Protein AF-A0A3D0Z607-F1 (afdb_monomer_lite)

Radius of gyration: 23.34 Å; chains: 1; bounding box: 55×34×65 Å

Sequence (151 aa):
MGYFAYDYAKYAEPALKLNAGDKEHFQDVDLMLFDKVIAFDHYKQKIVLIVNIRTENLEAEYMRGVKILNEMKALIKKRSEAAHVPSELKSDFKALFSKDEYREMVETAKKHIKEGDIFQVVLSNRFEADFEGSLFDSYRVLRTLNPSPYM

Secondary structure (DSSP, 8-state):
-EEE-GGGGGGT-TT----S--SS---SEEE---SEEEEEETTTTEEEEEE---SSSHHHHHHHHHHHHHHHHHHHHS--------EEE-S--EESS-HHHHHHHHHHHHHHHHHTS-S-------EE--EEE-HHHHHHHHHHHS--S--

pLDDT: mean 93.84, std 5.53, range [71.69, 98.56]

Structure (mmCIF, N/CA/C/O backbone):
data_AF-A0A3D0Z607-F1
#
_entry.id   AF-A0A3D0Z607-F1
#
loop_
_atom_site.group_PDB
_atom_site.id
_atom_site.type_symbol
_atom_site.label_atom_id
_atom_site.label_alt_id
_atom_site.label_comp_id
_atom_site.label_asym_id
_atom_site.label_entity_id
_atom_site.label_seq_id
_atom_site.pdbx_PDB_ins_code
_atom_site.Cartn_x
_atom_site.Cartn_y
_atom_site.Cartn_z
_atom_site.occupancy
_atom_site.B_iso_or_equiv
_atom_site.auth_seq_id
_atom_site.auth_comp_id
_atom_site.auth_asym_id
_atom_site.auth_atom_id
_atom_site.pdbx_PDB_model_num
ATOM 1 N N . MET A 1 1 ? -1.555 1.509 -10.466 1.00 91.69 1 MET A N 1
ATOM 2 C CA . MET A 1 1 ? -1.357 1.144 -9.038 1.00 91.69 1 MET A CA 1
ATOM 3 C C . MET A 1 1 ? -1.733 2.344 -8.203 1.00 91.69 1 MET A C 1
ATOM 5 O O . MET A 1 1 ? -1.661 3.441 -8.730 1.00 91.69 1 MET A O 1
ATOM 9 N N . GLY A 1 2 ? -2.108 2.168 -6.947 1.00 95.50 2 GLY A N 1
ATOM 10 C CA . GLY A 1 2 ? -2.521 3.278 -6.096 1.00 95.50 2 GLY A CA 1
ATOM 11 C C . GLY A 1 2 ? -3.441 2.793 -4.991 1.00 95.50 2 GLY A C 1
ATOM 12 O O . GLY A 1 2 ? -3.520 1.584 -4.759 1.00 95.50 2 GLY A O 1
ATOM 13 N N . TYR A 1 3 ? -4.143 3.717 -4.349 1.00 96.31 3 TYR A N 1
ATOM 14 C CA . TYR A 1 3 ? -5.084 3.405 -3.284 1.00 96.31 3 TYR A CA 1
ATOM 15 C C . TYR A 1 3 ? -6.310 4.324 -3.307 1.00 96.31 3 TYR A C 1
ATOM 17 O O . TYR A 1 3 ? -6.286 5.430 -3.846 1.00 96.31 3 TYR A O 1
ATOM 25 N N . PHE A 1 4 ? -7.375 3.825 -2.685 1.00 96.50 4 PHE A N 1
ATOM 26 C CA . PHE A 1 4 ? -8.514 4.605 -2.221 1.00 96.50 4 PHE A CA 1
ATOM 27 C C . PHE A 1 4 ? -8.478 4.542 -0.696 1.00 96.50 4 PHE A C 1
ATOM 29 O O . PHE A 1 4 ? -8.459 3.444 -0.133 1.00 96.50 4 PHE A O 1
ATOM 36 N N . ALA A 1 5 ? -8.400 5.691 -0.031 1.00 94.50 5 ALA A N 1
ATOM 37 C CA . ALA A 1 5 ? -8.452 5.745 1.422 1.00 94.50 5 ALA A CA 1
ATOM 38 C C . ALA A 1 5 ? -9.856 5.371 1.914 1.00 94.50 5 ALA A C 1
ATOM 40 O O . ALA A 1 5 ? -10.839 5.492 1.181 1.00 94.50 5 ALA A O 1
ATOM 41 N N . TYR A 1 6 ? -9.963 4.957 3.177 1.00 92.50 6 TYR A N 1
ATOM 42 C CA . TYR A 1 6 ? -11.262 4.675 3.794 1.00 92.50 6 TYR A CA 1
ATOM 43 C C . TYR A 1 6 ? -12.207 5.885 3.709 1.00 92.50 6 TYR A C 1
ATOM 45 O O . TYR A 1 6 ? -13.383 5.742 3.371 1.00 92.50 6 TYR A O 1
ATOM 53 N N . ASP A 1 7 ? -11.667 7.085 3.922 1.00 91.75 7 ASP A N 1
ATOM 54 C CA . ASP A 1 7 ? -12.425 8.334 3.940 1.00 91.75 7 ASP A CA 1
ATOM 55 C C . ASP A 1 7 ? -13.075 8.673 2.594 1.00 91.75 7 ASP A C 1
ATOM 57 O O . ASP A 1 7 ? -14.068 9.401 2.561 1.00 91.75 7 ASP A O 1
ATOM 61 N N . TYR A 1 8 ? -12.614 8.069 1.492 1.00 93.75 8 TYR A N 1
ATOM 62 C CA . TYR A 1 8 ? -13.264 8.185 0.188 1.00 93.75 8 TYR A CA 1
ATOM 63 C C . TYR A 1 8 ? -14.736 7.733 0.213 1.00 93.75 8 TYR A C 1
ATOM 65 O O . TYR A 1 8 ? -15.553 8.226 -0.567 1.00 93.75 8 TYR A O 1
ATOM 73 N N . ALA A 1 9 ? -15.124 6.855 1.145 1.00 93.31 9 ALA A N 1
ATOM 74 C CA . ALA A 1 9 ? -16.510 6.415 1.306 1.00 93.31 9 ALA A CA 1
ATOM 75 C C . ALA A 1 9 ? -17.503 7.576 1.534 1.00 93.31 9 ALA A C 1
ATOM 77 O O . ALA A 1 9 ? -18.660 7.475 1.124 1.00 93.31 9 ALA A O 1
ATOM 78 N N . LYS A 1 10 ? -17.060 8.707 2.110 1.00 92.31 10 LYS A N 1
ATOM 79 C CA . LYS A 1 10 ? -17.910 9.890 2.362 1.00 92.31 10 LYS A CA 1
ATOM 80 C C . LYS A 1 10 ? -18.530 10.484 1.092 1.00 92.31 10 LYS A C 1
ATOM 82 O O . LYS A 1 10 ? -19.580 11.113 1.160 1.00 92.31 10 LYS A O 1
ATOM 87 N N . TYR A 1 11 ? -17.891 10.290 -0.066 1.00 93.06 11 TYR A N 1
ATOM 88 C CA . TYR A 1 11 ? -18.405 10.774 -1.350 1.00 93.06 11 TYR A CA 1
ATOM 89 C C . TYR A 1 11 ? -19.576 9.934 -1.868 1.00 93.06 11 TYR A C 1
ATOM 91 O O . TYR A 1 11 ? -20.420 10.454 -2.595 1.00 93.06 11 TYR A O 1
ATOM 99 N N . ALA A 1 12 ? -19.625 8.651 -1.502 1.00 94.88 12 ALA A N 1
ATOM 100 C CA . ALA A 1 12 ? -20.719 7.754 -1.857 1.00 94.88 12 ALA A CA 1
ATOM 101 C C . ALA A 1 12 ? -21.864 7.810 -0.834 1.00 94.88 12 ALA A C 1
ATOM 103 O O . ALA A 1 12 ? -23.022 7.690 -1.219 1.00 94.88 12 ALA A O 1
ATOM 104 N N . GLU A 1 13 ? -21.547 8.038 0.444 1.00 94.69 13 GLU A N 1
ATOM 105 C CA . GLU A 1 13 ? -22.508 8.044 1.551 1.00 94.69 13 GLU A CA 1
ATOM 106 C C . GLU A 1 13 ? -22.489 9.390 2.303 1.00 94.69 13 GLU A C 1
ATOM 108 O O . GLU A 1 13 ? -21.812 9.526 3.327 1.00 94.69 13 GLU A O 1
ATOM 113 N N . PRO A 1 14 ? -23.257 10.403 1.849 1.00 88.94 14 PRO A N 1
ATOM 114 C CA . PRO A 1 14 ? -23.214 11.763 2.403 1.00 88.94 14 PRO A CA 1
ATOM 115 C C . PRO A 1 14 ? -23.663 11.879 3.867 1.00 88.94 14 PRO A C 1
ATOM 117 O O . PRO A 1 14 ? -23.415 12.894 4.516 1.00 88.94 14 PRO A O 1
ATOM 120 N N . ALA A 1 15 ? -24.360 10.865 4.389 1.00 92.62 15 ALA A N 1
ATOM 121 C CA . ALA A 1 15 ? -24.761 10.809 5.792 1.00 92.62 15 ALA A CA 1
ATOM 122 C C . ALA A 1 15 ? -23.582 10.497 6.735 1.00 92.62 15 ALA A C 1
ATOM 124 O O . ALA A 1 15 ? -23.684 10.750 7.939 1.00 92.62 15 ALA A O 1
ATOM 125 N N . LEU A 1 16 ? -22.469 9.966 6.210 1.00 90.06 16 LEU A N 1
ATOM 126 C CA . LEU A 1 16 ? -21.275 9.679 6.997 1.00 90.06 16 LEU A CA 1
ATOM 127 C C . LEU A 1 16 ? -20.606 10.977 7.451 1.00 90.06 16 LEU A C 1
ATOM 129 O O . LEU A 1 16 ? -20.232 11.834 6.653 1.00 90.06 16 LEU A O 1
ATOM 133 N N . LYS A 1 17 ? -20.403 11.090 8.763 1.00 86.19 17 LYS A N 1
ATOM 134 C CA . LYS A 1 17 ? -19.653 12.182 9.384 1.00 86.19 17 LYS A CA 1
ATOM 135 C C . LYS A 1 17 ? -18.323 11.640 9.886 1.00 86.19 17 LYS A C 1
ATOM 137 O O . LYS A 1 17 ? -18.266 11.005 10.938 1.00 86.19 17 LYS A O 1
ATOM 142 N N . LEU A 1 18 ? -17.267 11.869 9.116 1.00 85.56 18 LEU A N 1
ATOM 143 C CA . LEU A 1 18 ? -15.910 11.486 9.488 1.00 85.56 18 LEU A CA 1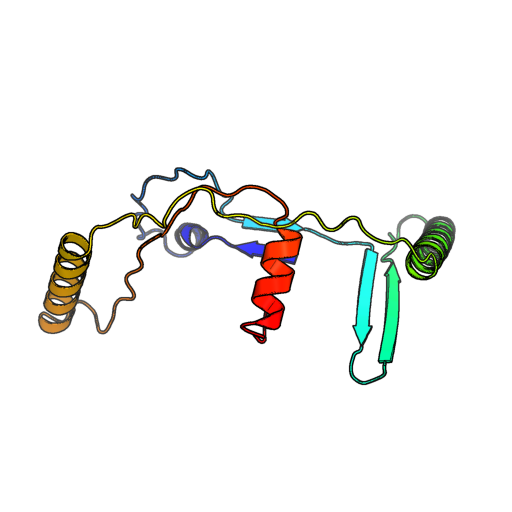
ATOM 144 C C . LEU A 1 18 ? -15.298 12.615 10.323 1.00 85.56 18 LEU A C 1
ATOM 146 O O . LEU A 1 18 ? -14.899 13.645 9.792 1.00 85.56 18 LEU A O 1
ATOM 150 N N . ASN A 1 19 ? -15.286 12.429 11.643 1.00 80.19 19 ASN A N 1
ATOM 151 C CA . ASN A 1 19 ? -14.817 13.435 12.607 1.00 80.19 19 ASN A CA 1
ATOM 152 C C . ASN A 1 19 ? -13.460 13.067 13.233 1.00 80.19 19 ASN A C 1
ATOM 154 O O . ASN A 1 19 ? -13.032 13.698 14.199 1.00 80.19 19 ASN A O 1
ATOM 158 N N . ALA A 1 20 ? -12.811 12.011 12.736 1.00 81.19 20 ALA A N 1
ATOM 159 C CA . ALA A 1 20 ? -11.471 11.647 13.168 1.00 81.19 20 ALA A CA 1
ATOM 160 C C . ALA A 1 20 ? -10.472 12.698 12.664 1.00 81.19 20 ALA A C 1
ATOM 162 O O . ALA A 1 20 ? -10.589 13.189 11.545 1.00 81.19 20 ALA A O 1
ATOM 163 N N . GLY A 1 21 ? -9.500 13.064 13.501 1.00 77.44 21 GLY A N 1
ATOM 164 C CA . GLY A 1 21 ? -8.460 14.005 13.097 1.00 77.44 21 GLY A CA 1
ATOM 165 C C . GLY A 1 21 ? -7.536 13.385 12.051 1.00 77.44 21 GLY A C 1
ATOM 166 O O . GLY A 1 21 ? -6.931 12.345 12.312 1.00 77.44 21 GLY A O 1
ATOM 167 N N . ASP A 1 22 ? -7.392 14.044 10.905 1.00 79.25 22 ASP A N 1
ATOM 168 C CA . ASP A 1 22 ? -6.436 13.659 9.869 1.00 79.25 22 ASP A CA 1
ATOM 169 C C . ASP A 1 22 ? -5.046 14.221 10.195 1.00 79.25 22 ASP A C 1
ATOM 171 O O . ASP A 1 22 ? -4.739 15.381 9.920 1.00 79.25 22 ASP A O 1
ATOM 175 N N . LYS A 1 23 ? -4.225 13.399 10.854 1.00 81.31 23 LYS A N 1
ATOM 176 C CA . LYS A 1 23 ? -2.845 13.759 11.214 1.00 81.31 23 LYS A CA 1
ATOM 177 C C . LYS A 1 23 ? -1.845 13.517 10.084 1.00 81.31 23 LYS A C 1
ATOM 179 O O . LYS A 1 23 ? -0.795 14.147 10.083 1.00 81.31 23 LYS A O 1
ATOM 184 N N . GLU A 1 24 ? -2.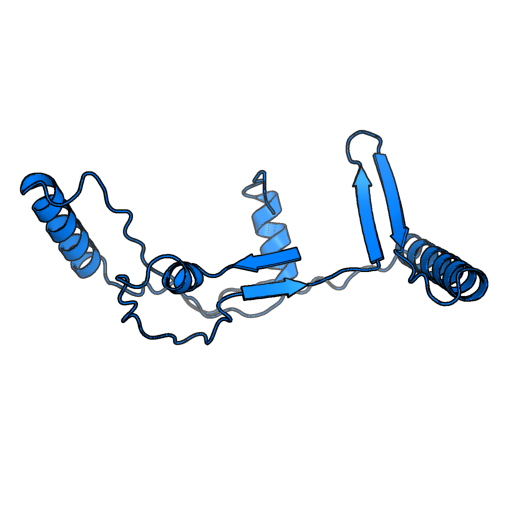150 12.588 9.180 1.00 83.12 24 GLU A N 1
ATOM 185 C CA . GLU A 1 24 ? -1.191 12.098 8.179 1.00 83.12 24 GLU A CA 1
ATOM 186 C C . GLU A 1 24 ? -1.390 12.739 6.802 1.00 83.12 24 GLU A C 1
ATOM 188 O O . GLU A 1 24 ? -0.524 12.612 5.938 1.00 83.12 24 GLU A O 1
ATOM 193 N N . HIS A 1 25 ? -2.506 13.445 6.597 1.00 87.44 25 HIS A N 1
ATOM 194 C CA . HIS A 1 25 ? -2.802 14.189 5.375 1.00 87.44 25 HIS A CA 1
ATOM 195 C C . HIS A 1 25 ? -2.792 13.309 4.122 1.00 87.44 25 HIS A C 1
ATOM 197 O O . HIS A 1 25 ? -2.322 13.714 3.053 1.00 87.44 25 HIS A O 1
ATOM 203 N N . PHE A 1 26 ? -3.312 12.083 4.255 1.00 89.62 26 PHE A N 1
ATOM 204 C CA . PHE A 1 26 ? -3.474 11.179 3.122 1.00 89.62 26 PHE A CA 1
ATOM 205 C C . PHE A 1 26 ? -4.475 11.750 2.119 1.00 89.62 26 PHE A C 1
ATOM 207 O O . PHE A 1 26 ? -5.485 12.353 2.479 1.00 89.62 26 PHE A O 1
ATOM 214 N N . GLN A 1 27 ? -4.208 11.524 0.834 1.00 93.06 27 GLN A N 1
ATOM 215 C CA . GLN A 1 27 ? -5.188 11.823 -0.202 1.00 93.06 27 GLN A CA 1
ATOM 216 C C . GLN A 1 27 ? -6.331 10.811 -0.108 1.00 93.06 27 GLN A C 1
ATOM 218 O O . GLN A 1 27 ? -6.092 9.626 0.114 1.00 93.06 27 GLN A O 1
ATOM 223 N N . ASP A 1 28 ? -7.572 11.246 -0.340 1.00 93.38 28 ASP A N 1
ATOM 224 C CA . ASP A 1 28 ? -8.706 10.313 -0.380 1.00 93.38 28 ASP A CA 1
ATOM 225 C C . ASP A 1 28 ? -8.531 9.274 -1.510 1.00 93.38 28 ASP A C 1
ATOM 227 O O . ASP A 1 28 ? -8.962 8.126 -1.387 1.00 93.38 28 ASP A O 1
ATOM 231 N N . VAL A 1 29 ? -7.866 9.663 -2.606 1.00 96.75 29 VAL A N 1
ATOM 232 C CA . VAL A 1 29 ? -7.500 8.798 -3.737 1.00 96.75 29 VAL A CA 1
ATOM 233 C C . VAL A 1 29 ? -6.142 9.212 -4.284 1.00 96.75 29 VAL A C 1
ATOM 235 O O . VAL A 1 29 ? -5.924 10.388 -4.571 1.00 96.75 29 VAL A O 1
ATOM 238 N N . ASP A 1 30 ? -5.267 8.238 -4.523 1.00 96.69 30 ASP A N 1
ATOM 239 C CA . ASP A 1 30 ? -4.014 8.443 -5.250 1.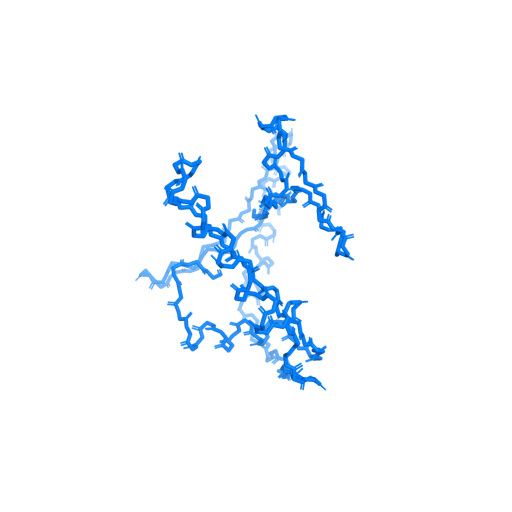00 96.69 30 ASP A CA 1
ATOM 240 C C . ASP A 1 30 ? -3.788 7.276 -6.214 1.00 96.69 30 ASP A C 1
ATOM 242 O O . ASP A 1 30 ? -3.590 6.129 -5.801 1.00 96.69 30 ASP A O 1
ATOM 246 N N . LEU A 1 31 ? -3.873 7.557 -7.517 1.00 97.50 31 LEU A N 1
ATOM 247 C CA . LEU A 1 31 ? -3.760 6.566 -8.582 1.00 97.50 31 LEU A CA 1
ATOM 248 C C . LEU A 1 31 ? -2.646 6.946 -9.550 1.00 97.50 31 LEU A C 1
ATOM 250 O O . LEU A 1 31 ? -2.644 8.004 -10.172 1.00 97.50 31 LEU A O 1
ATOM 254 N N . MET A 1 32 ? -1.741 6.000 -9.753 1.00 96.25 32 MET A N 1
ATOM 255 C CA . MET A 1 32 ? -0.625 6.102 -10.676 1.00 96.25 32 MET A CA 1
ATOM 256 C C . MET A 1 32 ? -0.914 5.333 -11.969 1.00 96.25 32 MET A C 1
ATOM 258 O O . MET A 1 32 ? -1.260 4.138 -11.952 1.00 96.25 32 MET A O 1
ATOM 262 N N . LEU A 1 33 ? -0.687 6.014 -13.093 1.00 95.31 33 LEU A N 1
ATOM 263 C CA . LEU A 1 33 ? -0.676 5.445 -14.436 1.00 95.31 33 LEU A CA 1
ATOM 264 C C . LEU A 1 33 ? 0.763 5.107 -14.839 1.00 95.31 33 LEU A C 1
ATOM 266 O O . LEU A 1 33 ? 1.615 5.989 -14.912 1.00 95.31 33 LEU A O 1
ATOM 270 N N . PHE A 1 34 ? 1.021 3.833 -15.135 1.00 95.06 34 PHE A N 1
ATOM 271 C CA . PHE A 1 34 ? 2.338 3.362 -15.560 1.00 95.06 34 PHE A CA 1
ATOM 272 C C . PHE A 1 34 ? 2.332 3.042 -17.047 1.00 95.06 34 PHE A C 1
ATOM 274 O O . PHE A 1 34 ? 1.539 2.230 -17.524 1.00 95.06 34 PHE A O 1
ATOM 281 N N . ASP A 1 35 ? 3.266 3.645 -17.770 1.00 95.56 35 ASP A N 1
ATOM 282 C CA . ASP A 1 35 ? 3.534 3.341 -19.172 1.00 95.56 35 ASP A CA 1
ATOM 283 C C . ASP A 1 35 ? 4.604 2.249 -19.338 1.00 95.56 35 ASP A C 1
ATOM 285 O O . ASP A 1 35 ? 4.730 1.687 -20.418 1.00 95.56 35 ASP A O 1
ATOM 289 N N . LYS A 1 36 ? 5.352 1.915 -18.279 1.00 97.19 36 LYS A N 1
ATOM 290 C CA . LYS A 1 36 ? 6.424 0.909 -18.268 1.00 97.19 36 LYS A CA 1
ATOM 291 C C . LYS A 1 36 ? 6.151 -0.128 -17.186 1.00 97.19 36 LYS A C 1
ATOM 293 O O . LYS A 1 36 ? 6.004 0.225 -16.018 1.00 97.19 36 LYS A O 1
ATOM 298 N N . VAL A 1 37 ? 6.112 -1.403 -17.564 1.00 97.38 37 VAL A N 1
ATOM 299 C CA . VAL A 1 37 ? 5.813 -2.516 -16.653 1.00 97.38 37 VAL A CA 1
ATOM 300 C C . VAL A 1 37 ? 6.810 -3.655 -16.860 1.00 97.38 37 VAL A C 1
ATOM 302 O O . VAL A 1 37 ? 7.141 -4.018 -17.990 1.00 97.38 37 VAL A O 1
ATOM 305 N N . ILE A 1 38 ? 7.273 -4.235 -15.752 1.00 97.19 38 ILE A N 1
ATOM 306 C CA . ILE A 1 38 ? 8.034 -5.486 -15.721 1.00 97.19 38 ILE A CA 1
ATOM 307 C C . ILE A 1 38 ? 7.135 -6.533 -15.067 1.00 97.19 38 ILE A C 1
ATOM 309 O O . ILE A 1 38 ? 6.856 -6.454 -13.873 1.00 97.19 38 ILE A O 1
ATOM 313 N N . ALA A 1 39 ? 6.668 -7.503 -15.847 1.00 97.25 39 ALA A N 1
ATOM 314 C CA . ALA A 1 39 ? 5.836 -8.592 -15.353 1.00 97.25 39 ALA A CA 1
ATOM 315 C C . ALA A 1 39 ? 6.681 -9.855 -15.142 1.00 97.25 39 ALA A C 1
ATOM 317 O O . ALA A 1 39 ? 7.364 -10.319 -16.058 1.00 97.25 39 ALA A O 1
ATOM 318 N N . PHE A 1 40 ? 6.613 -10.414 -13.934 1.00 96.31 40 PHE A N 1
ATOM 319 C CA . PHE A 1 40 ? 7.290 -11.654 -13.559 1.00 96.31 40 PHE A CA 1
ATOM 320 C C . PHE A 1 40 ? 6.301 -12.820 -13.613 1.00 96.31 40 PHE A C 1
ATOM 322 O O . PHE A 1 40 ? 5.462 -12.985 -12.726 1.00 96.31 40 PHE A O 1
ATOM 329 N N . ASP A 1 41 ? 6.410 -13.645 -14.651 1.00 96.88 41 ASP A N 1
ATOM 330 C CA . ASP A 1 41 ? 5.683 -14.908 -14.746 1.00 96.88 41 ASP A CA 1
ATOM 331 C C . ASP A 1 41 ? 6.491 -15.991 -14.024 1.00 96.88 41 ASP A C 1
ATOM 333 O O . ASP A 1 41 ? 7.404 -16.602 -14.587 1.00 96.88 41 ASP A O 1
ATOM 337 N N . HIS A 1 42 ? 6.159 -16.204 -12.750 1.00 94.38 42 HIS A N 1
ATOM 338 C CA . HIS A 1 42 ? 6.812 -17.203 -11.905 1.00 94.38 42 HIS A CA 1
ATOM 339 C C . HIS A 1 42 ? 6.513 -18.640 -12.358 1.00 94.38 42 HIS A C 1
ATOM 341 O O . HIS A 1 42 ? 7.311 -19.534 -12.094 1.00 94.38 42 HIS A O 1
ATOM 347 N N . TYR A 1 43 ? 5.405 -18.889 -13.063 1.00 95.94 43 TYR A N 1
ATOM 348 C CA . TYR A 1 43 ? 5.083 -20.229 -13.554 1.00 95.94 43 TYR A CA 1
ATOM 349 C C . TYR A 1 43 ? 5.939 -20.589 -14.772 1.00 95.94 43 TYR A C 1
ATOM 351 O O . TYR A 1 43 ? 6.572 -21.641 -14.808 1.00 95.94 43 TYR A O 1
ATOM 359 N N . LYS A 1 44 ? 6.019 -19.689 -15.761 1.00 97.12 44 LYS A N 1
ATOM 360 C CA . LYS A 1 44 ? 6.822 -19.900 -16.979 1.00 97.12 44 LYS A CA 1
ATOM 361 C C . LYS A 1 44 ? 8.288 -19.508 -16.823 1.00 97.12 44 LYS A C 1
ATOM 363 O O . LYS A 1 44 ? 9.042 -19.684 -17.779 1.00 97.12 44 LYS A O 1
ATOM 368 N N . GLN A 1 45 ? 8.675 -18.954 -15.673 1.00 96.44 45 GLN A N 1
ATOM 369 C CA . GLN A 1 45 ? 10.016 -18.424 -15.408 1.00 96.44 45 GLN A CA 1
ATOM 370 C C . GLN A 1 45 ? 10.439 -17.393 -16.469 1.00 96.44 45 GLN A C 1
ATOM 372 O O . GLN A 1 45 ? 11.529 -17.452 -17.039 1.00 96.44 45 GLN A O 1
ATOM 377 N N . LYS A 1 46 ? 9.537 -16.451 -16.778 1.00 96.69 46 LYS A N 1
ATOM 378 C CA . LYS A 1 46 ? 9.756 -15.404 -17.787 1.00 96.69 46 LYS A CA 1
ATOM 379 C C . LYS A 1 46 ? 9.588 -14.017 -17.189 1.00 96.69 46 LYS A C 1
ATOM 381 O O . LYS A 1 46 ? 8.692 -13.776 -16.387 1.00 96.69 46 LYS A O 1
ATOM 386 N N . ILE A 1 4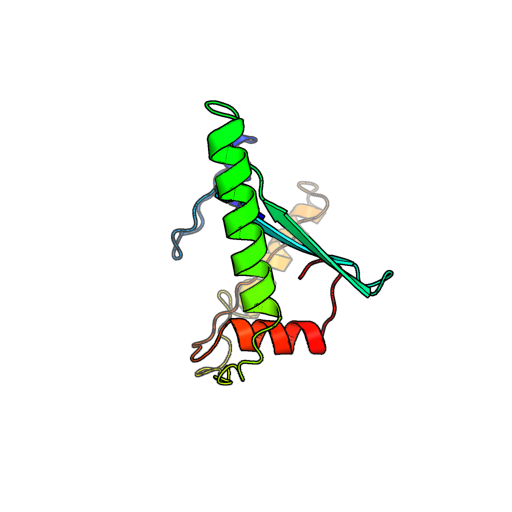7 ? 10.418 -13.093 -17.661 1.00 96.75 47 ILE A N 1
ATOM 387 C CA . ILE A 1 47 ? 10.244 -11.659 -17.440 1.00 96.75 47 ILE A CA 1
ATOM 388 C C . ILE A 1 47 ? 9.718 -11.058 -18.739 1.00 96.75 47 ILE A C 1
ATOM 390 O O . ILE A 1 47 ? 10.335 -11.220 -19.794 1.00 96.75 47 ILE A O 1
ATOM 394 N N . VAL A 1 48 ? 8.584 -10.369 -18.662 1.00 97.75 48 VAL A N 1
ATOM 395 C CA . VAL A 1 48 ? 7.974 -9.667 -19.793 1.00 97.75 48 VAL A CA 1
ATOM 396 C C . VAL A 1 48 ? 8.111 -8.169 -19.561 1.00 97.75 48 VAL A C 1
ATOM 398 O O . VAL A 1 48 ? 7.688 -7.653 -18.528 1.00 97.75 48 VAL A O 1
ATOM 401 N N . LEU A 1 49 ? 8.723 -7.477 -20.520 1.00 98.12 49 LEU A N 1
ATOM 402 C CA . LEU A 1 49 ? 8.869 -6.024 -20.506 1.00 98.12 49 LEU A CA 1
ATOM 403 C C . LEU A 1 49 ? 7.790 -5.428 -21.398 1.00 98.12 49 LEU A C 1
ATOM 405 O O . LEU A 1 49 ? 7.666 -5.820 -22.558 1.00 98.12 49 LEU A O 1
ATOM 409 N N . ILE A 1 50 ? 7.012 -4.504 -20.849 1.00 98.19 50 ILE A N 1
ATOM 410 C CA . ILE A 1 50 ? 5.875 -3.886 -21.525 1.00 98.19 50 ILE A CA 1
ATOM 411 C C . ILE A 1 50 ? 6.070 -2.376 -21.472 1.00 98.19 50 ILE A C 1
ATOM 413 O O . ILE A 1 50 ? 6.304 -1.815 -20.402 1.00 98.19 50 ILE A O 1
ATOM 417 N N . VAL A 1 51 ? 5.965 -1.730 -22.631 1.00 98.12 51 VAL A N 1
ATOM 418 C CA . VAL A 1 51 ? 5.947 -0.273 -22.754 1.00 98.12 51 VAL A CA 1
ATOM 419 C C . VAL A 1 51 ? 4.707 0.115 -23.546 1.00 98.12 51 VAL A C 1
ATOM 421 O O . VAL A 1 51 ? 4.569 -0.267 -24.707 1.00 98.12 51 VAL A O 1
ATOM 424 N N . ASN A 1 52 ? 3.811 0.864 -22.915 1.00 96.75 52 ASN A N 1
ATOM 425 C CA . ASN A 1 52 ? 2.669 1.477 -23.573 1.00 96.75 52 ASN A CA 1
ATOM 426 C C . ASN A 1 52 ? 3.135 2.759 -24.264 1.00 96.75 52 ASN A C 1
ATOM 428 O O . ASN A 1 52 ? 3.741 3.631 -23.639 1.00 96.75 52 ASN A O 1
ATOM 432 N N . ILE A 1 53 ? 2.859 2.869 -25.560 1.00 96.31 53 ILE A N 1
ATOM 433 C CA . ILE A 1 53 ? 3.190 4.049 -26.361 1.00 96.31 53 ILE A CA 1
ATOM 434 C C . ILE A 1 53 ? 1.930 4.867 -26.622 1.00 96.31 53 ILE A C 1
ATOM 436 O O . ILE A 1 53 ? 0.825 4.327 -26.677 1.00 96.31 53 ILE A O 1
ATOM 440 N N . ARG A 1 54 ? 2.102 6.176 -26.790 1.00 94.56 54 ARG A N 1
ATOM 441 C CA . ARG A 1 54 ? 1.015 7.045 -27.230 1.00 94.56 54 ARG A CA 1
ATOM 442 C C . ARG A 1 54 ? 0.765 6.889 -28.733 1.00 94.56 54 ARG A C 1
ATOM 444 O O . ARG A 1 54 ? 1.611 6.356 -29.453 1.00 94.56 54 ARG A O 1
ATOM 451 N N . THR A 1 55 ? -0.400 7.332 -29.193 1.00 95.69 55 THR A N 1
ATOM 452 C CA . THR A 1 55 ? -0.893 7.064 -30.552 1.00 95.69 55 THR A CA 1
ATOM 453 C C . THR A 1 55 ? -0.834 8.265 -31.495 1.00 95.69 55 THR A C 1
ATOM 455 O O . THR A 1 55 ? -1.246 8.128 -32.643 1.00 95.69 55 THR A O 1
ATOM 458 N N . GLU A 1 56 ? -0.320 9.426 -31.071 1.00 92.62 56 GLU A N 1
ATOM 459 C CA . GLU A 1 56 ? -0.341 10.639 -31.901 1.00 92.62 56 GLU A CA 1
ATOM 460 C C . GLU A 1 56 ? 0.635 10.555 -33.090 1.00 92.62 56 GLU A C 1
ATOM 462 O O . GLU A 1 56 ? 0.281 10.943 -34.200 1.00 92.62 56 GLU A O 1
ATOM 467 N N . ASN A 1 57 ? 1.846 10.016 -32.885 1.00 94.75 57 ASN A N 1
ATOM 468 C CA . ASN A 1 57 ? 2.820 9.733 -33.948 1.00 94.75 57 ASN A CA 1
ATOM 469 C C . ASN A 1 57 ? 3.372 8.311 -33.795 1.00 94.75 57 ASN A C 1
ATOM 471 O O . ASN A 1 57 ? 4.411 8.086 -33.177 1.00 94.75 57 ASN A O 1
ATOM 475 N N . LEU A 1 58 ? 2.650 7.340 -34.351 1.00 95.94 58 LEU A N 1
ATOM 476 C CA . LEU A 1 58 ? 2.917 5.920 -34.119 1.00 95.94 58 LEU A CA 1
ATOM 477 C C . LEU A 1 58 ? 4.347 5.494 -34.456 1.00 95.94 58 LEU A C 1
ATOM 479 O O . LEU A 1 58 ? 4.930 4.724 -33.701 1.00 95.94 58 LEU A O 1
ATOM 483 N N . GLU A 1 59 ? 4.925 5.989 -35.550 1.00 96.69 59 GLU A N 1
ATOM 484 C CA . GLU A 1 59 ? 6.272 5.587 -35.959 1.00 96.69 59 GLU A CA 1
ATOM 485 C C . GLU A 1 59 ? 7.326 6.081 -34.961 1.00 96.69 59 GLU A C 1
ATOM 487 O O . GLU A 1 59 ? 8.122 5.290 -34.444 1.00 96.69 59 GLU A O 1
ATOM 492 N N . ALA A 1 60 ? 7.287 7.370 -34.616 1.00 97.00 60 ALA A N 1
ATOM 493 C CA . ALA A 1 60 ? 8.214 7.946 -33.646 1.00 97.00 60 ALA A CA 1
ATOM 494 C C . ALA A 1 60 ? 8.045 7.317 -32.252 1.00 97.00 60 ALA A C 1
ATOM 496 O O . ALA A 1 60 ? 9.032 6.969 -31.594 1.00 97.00 60 ALA A O 1
ATOM 497 N N . GLU A 1 61 ? 6.799 7.113 -31.816 1.00 97.62 61 GLU A N 1
ATOM 498 C CA . GLU A 1 61 ? 6.501 6.585 -30.486 1.00 97.62 61 GLU A CA 1
ATOM 499 C C . GLU A 1 61 ? 6.805 5.095 -30.356 1.00 97.62 61 GLU A C 1
ATOM 501 O O . GLU A 1 61 ? 7.269 4.658 -29.298 1.00 97.62 61 GLU A O 1
ATOM 506 N N . TYR A 1 62 ? 6.655 4.330 -31.438 1.00 97.44 62 TYR A N 1
ATOM 507 C CA . TYR A 1 62 ? 7.119 2.951 -31.516 1.00 97.44 62 TYR A CA 1
ATOM 508 C C . TYR A 1 62 ? 8.640 2.871 -31.374 1.00 97.44 62 TYR A C 1
ATOM 510 O O . TYR A 1 62 ? 9.143 2.128 -30.527 1.00 97.44 62 TYR A O 1
ATOM 518 N N . MET A 1 63 ? 9.386 3.686 -32.130 1.00 97.88 63 MET A N 1
ATOM 519 C CA . MET A 1 63 ? 10.850 3.714 -32.047 1.00 97.88 63 MET A CA 1
ATOM 520 C C . MET A 1 63 ? 11.338 4.106 -30.645 1.00 97.88 63 MET A C 1
ATOM 522 O O . MET A 1 63 ? 12.270 3.490 -30.115 1.00 97.88 63 MET A O 1
ATOM 526 N N . ARG A 1 64 ? 10.667 5.063 -29.989 1.00 97.12 64 ARG A N 1
ATOM 527 C CA . ARG A 1 64 ? 10.914 5.399 -28.578 1.00 97.12 64 ARG A CA 1
ATOM 528 C C . ARG A 1 64 ? 10.637 4.210 -27.654 1.00 97.12 64 ARG A C 1
ATOM 530 O O . ARG A 1 64 ? 11.461 3.913 -26.790 1.00 97.12 64 ARG A O 1
ATOM 537 N N . GLY A 1 65 ? 9.509 3.522 -27.832 1.00 97.81 65 GLY A N 1
ATOM 538 C CA . GLY A 1 65 ? 9.144 2.344 -27.043 1.00 97.81 65 GLY A CA 1
ATOM 539 C C . GLY A 1 65 ? 10.185 1.225 -27.141 1.00 97.81 65 GLY A C 1
ATOM 540 O O . GLY A 1 65 ? 10.620 0.692 -26.120 1.00 97.81 65 GLY A O 1
ATOM 541 N N . VAL A 1 66 ? 10.669 0.936 -28.354 1.00 98.06 66 VAL A N 1
ATOM 542 C CA . VAL A 1 66 ? 11.747 -0.039 -28.598 1.00 98.06 66 VAL A CA 1
ATOM 543 C C . VAL A 1 66 ? 13.037 0.360 -27.877 1.00 98.06 66 VAL A C 1
ATOM 545 O O . VAL A 1 66 ? 13.691 -0.490 -27.267 1.00 98.06 66 VAL A O 1
ATOM 548 N N . LYS A 1 67 ? 13.405 1.647 -27.898 1.00 98.12 67 LYS A N 1
ATOM 549 C CA . LYS A 1 67 ? 14.577 2.145 -27.164 1.00 98.12 67 LYS A CA 1
ATOM 550 C C . LYS A 1 67 ? 14.439 1.909 -25.655 1.00 98.12 67 LYS A C 1
ATOM 552 O O . LYS A 1 67 ? 15.343 1.329 -25.058 1.00 98.12 67 LYS A O 1
ATOM 557 N N . ILE A 1 68 ? 13.296 2.265 -25.066 1.00 98.06 68 ILE A N 1
ATOM 558 C CA . ILE A 1 68 ? 13.017 2.067 -23.633 1.00 98.06 68 ILE A CA 1
ATOM 559 C C . ILE A 1 68 ? 13.071 0.577 -23.265 1.00 98.06 68 ILE A C 1
ATOM 561 O O . ILE A 1 68 ? 13.682 0.210 -22.263 1.00 98.06 68 ILE A O 1
ATOM 565 N N . LEU A 1 69 ? 12.497 -0.306 -24.089 1.00 98.31 69 LEU A N 1
ATOM 566 C CA . LEU A 1 69 ? 12.565 -1.757 -23.870 1.00 98.31 69 LEU A CA 1
ATOM 567 C C . LEU A 1 69 ? 14.011 -2.268 -23.831 1.00 98.31 69 LEU A C 1
ATOM 569 O O . LEU A 1 69 ? 14.354 -3.099 -22.985 1.00 98.31 69 LEU A O 1
ATOM 573 N N . ASN A 1 70 ? 14.871 -1.768 -24.721 1.00 97.81 70 ASN A N 1
ATOM 574 C CA . ASN A 1 70 ? 16.287 -2.130 -24.737 1.00 97.81 70 ASN A CA 1
ATOM 575 C C . ASN A 1 70 ? 17.028 -1.621 -23.492 1.00 97.81 70 ASN A C 1
ATOM 577 O O . ASN A 1 70 ? 17.838 -2.360 -22.931 1.00 97.81 70 ASN A O 1
ATOM 581 N N . GLU A 1 71 ? 16.718 -0.411 -23.021 1.00 96.62 71 GLU A N 1
ATOM 582 C CA . GLU A 1 71 ? 17.268 0.150 -21.780 1.00 96.62 71 GLU A CA 1
ATOM 583 C C . GLU A 1 71 ? 16.833 -0.662 -20.551 1.00 96.62 71 GLU A C 1
ATOM 585 O O . GLU A 1 71 ? 17.678 -1.070 -19.752 1.00 96.62 71 GLU A O 1
ATOM 590 N N . MET A 1 72 ? 15.542 -0.992 -20.436 1.00 96.31 72 MET A N 1
ATOM 591 C CA . MET A 1 72 ? 15.011 -1.850 -19.368 1.00 96.31 72 MET A CA 1
ATOM 592 C C . MET A 1 72 ? 15.683 -3.228 -19.371 1.00 96.31 72 MET A C 1
ATOM 594 O O . MET A 1 72 ? 16.112 -3.726 -18.330 1.00 96.31 72 MET A O 1
ATOM 598 N N . LYS A 1 73 ? 15.834 -3.842 -20.551 1.00 96.25 73 LYS A N 1
ATOM 599 C CA . LYS A 1 73 ? 16.529 -5.126 -20.711 1.00 96.25 73 LYS A CA 1
ATOM 600 C C . LYS A 1 73 ? 17.992 -5.038 -20.277 1.00 96.25 73 LYS A C 1
ATOM 602 O O . LYS A 1 73 ? 18.486 -5.963 -19.633 1.00 96.25 73 LYS A O 1
ATOM 607 N N . ALA A 1 74 ? 18.690 -3.965 -20.644 1.00 94.94 74 ALA A N 1
ATOM 608 C CA . ALA A 1 74 ? 20.077 -3.749 -20.249 1.00 94.94 74 ALA A CA 1
ATOM 609 C C . ALA A 1 74 ? 20.203 -3.574 -18.729 1.00 94.94 74 ALA A C 1
ATOM 611 O O . ALA A 1 74 ? 21.081 -4.191 -18.127 1.00 94.94 74 ALA A O 1
ATOM 612 N N . LEU A 1 75 ? 19.292 -2.814 -18.109 1.00 92.25 75 LEU A N 1
ATOM 613 C CA . LEU A 1 75 ? 19.241 -2.619 -16.660 1.00 92.25 75 LEU A CA 1
ATOM 614 C C . LEU A 1 75 ? 19.071 -3.949 -15.919 1.00 92.25 75 LEU A C 1
ATOM 616 O O . LEU A 1 75 ? 19.843 -4.240 -15.016 1.00 92.25 75 LEU A O 1
ATOM 620 N N . ILE A 1 76 ? 18.122 -4.787 -16.344 1.00 91.19 76 ILE A N 1
ATOM 621 C CA . ILE A 1 76 ? 17.860 -6.093 -15.714 1.00 91.19 76 ILE A CA 1
ATOM 622 C C . ILE A 1 76 ? 19.057 -7.041 -15.851 1.00 91.19 76 ILE A C 1
ATOM 624 O O . ILE A 1 76 ? 19.347 -7.820 -14.947 1.00 91.19 76 ILE A O 1
ATOM 628 N N . LYS A 1 77 ? 19.764 -6.996 -16.986 1.00 91.62 77 LYS A N 1
ATOM 629 C CA . LYS A 1 77 ? 20.960 -7.821 -17.211 1.00 91.62 77 LYS A CA 1
ATOM 630 C C . LYS A 1 77 ? 22.187 -7.324 -16.451 1.00 91.62 77 LYS A C 1
ATOM 632 O O . LYS A 1 77 ? 23.117 -8.102 -16.236 1.00 91.62 77 LYS A O 1
ATOM 637 N N . LYS A 1 78 ? 22.226 -6.045 -16.081 1.00 89.75 78 LYS A N 1
ATOM 638 C CA . LYS A 1 78 ? 23.326 -5.476 -15.310 1.00 89.75 78 LYS A CA 1
ATOM 639 C C . LYS A 1 78 ? 23.228 -5.997 -13.877 1.00 89.75 78 LYS A C 1
ATOM 641 O O . LYS A 1 78 ? 22.359 -5.594 -13.114 1.00 89.75 78 LYS A O 1
ATOM 646 N N . ARG A 1 79 ? 24.144 -6.886 -13.494 1.00 72.06 79 ARG A N 1
ATOM 647 C CA . ARG A 1 79 ? 24.276 -7.322 -12.102 1.00 72.06 79 ARG A CA 1
ATOM 648 C C . AR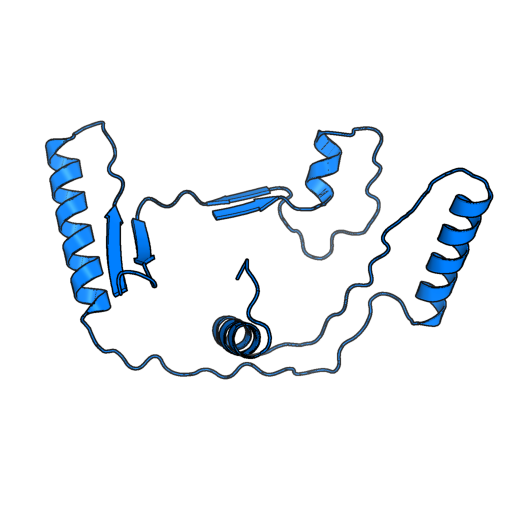G A 1 79 ? 24.872 -6.172 -11.289 1.00 72.06 79 ARG A C 1
ATOM 650 O O . ARG A 1 79 ? 26.067 -5.912 -11.384 1.00 72.06 79 ARG A O 1
ATOM 657 N N . SER A 1 80 ? 24.044 -5.474 -10.523 1.00 73.62 80 SER A N 1
ATOM 658 C CA . SER A 1 80 ? 24.497 -4.574 -9.462 1.00 73.62 80 SER A CA 1
ATOM 659 C C . SER A 1 80 ? 24.112 -5.167 -8.118 1.00 73.62 80 SER A C 1
ATOM 661 O O . SER A 1 80 ? 22.948 -5.513 -7.912 1.00 73.62 80 SER A O 1
ATOM 663 N N . GLU A 1 81 ? 25.069 -5.270 -7.204 1.00 71.69 81 GLU A N 1
ATOM 664 C CA . GLU A 1 81 ? 24.749 -5.504 -5.800 1.00 71.69 81 GLU A CA 1
ATOM 665 C C . GLU A 1 81 ? 24.054 -4.249 -5.274 1.00 71.69 81 GLU A C 1
ATOM 667 O O . GLU A 1 81 ? 24.623 -3.158 -5.273 1.00 71.69 81 GLU A O 1
ATOM 672 N N . ALA A 1 82 ? 22.780 -4.384 -4.911 1.00 73.62 82 ALA A N 1
ATOM 673 C CA . ALA A 1 82 ? 22.087 -3.322 -4.206 1.00 73.62 82 ALA A CA 1
ATOM 674 C C . ALA A 1 82 ? 22.653 -3.263 -2.785 1.00 73.62 82 ALA A C 1
ATOM 676 O O . ALA A 1 82 ? 22.713 -4.290 -2.106 1.00 73.62 82 ALA A O 1
ATOM 677 N N . ALA A 1 83 ? 23.060 -2.073 -2.340 1.00 80.06 83 ALA A N 1
ATOM 678 C CA . ALA A 1 83 ? 23.438 -1.870 -0.951 1.00 80.06 83 ALA A CA 1
ATOM 679 C C . ALA A 1 83 ? 22.243 -2.235 -0.058 1.00 80.06 83 ALA A C 1
ATOM 681 O O . ALA A 1 83 ? 21.138 -1.716 -0.240 1.00 80.06 83 ALA A O 1
ATOM 682 N N . HIS A 1 84 ? 22.454 -3.159 0.877 1.00 84.56 84 HIS A N 1
ATOM 683 C CA . HIS A 1 84 ? 21.448 -3.486 1.877 1.00 84.56 84 HIS A CA 1
ATOM 684 C C . HIS A 1 84 ? 21.482 -2.411 2.958 1.00 84.56 84 HIS A C 1
ATOM 686 O O . HIS A 1 84 ? 22.492 -2.234 3.635 1.00 84.56 84 HIS A O 1
ATOM 692 N N . VAL A 1 85 ? 20.384 -1.672 3.077 1.00 90.00 85 VAL A N 1
ATOM 693 C CA . VAL A 1 85 ? 20.157 -0.738 4.178 1.00 90.00 85 VAL A CA 1
ATOM 694 C C . VAL A 1 85 ? 19.146 -1.413 5.099 1.00 90.00 85 VAL A C 1
ATOM 696 O O . VAL A 1 85 ? 17.998 -1.575 4.676 1.00 90.00 85 VAL A O 1
ATOM 699 N N . PRO A 1 86 ? 19.549 -1.859 6.298 1.00 90.50 86 PRO A N 1
ATOM 700 C CA . PRO A 1 86 ? 18.641 -2.538 7.209 1.00 90.50 86 PRO A CA 1
ATOM 701 C C . PRO A 1 86 ? 17.534 -1.592 7.679 1.00 90.50 86 PRO A C 1
ATOM 703 O O . PRO A 1 86 ? 17.726 -0.379 7.774 1.00 90.50 86 PRO A O 1
ATOM 706 N N . SER A 1 87 ? 16.367 -2.159 7.957 1.00 91.56 87 SER A N 1
ATOM 707 C CA . SER A 1 87 ? 15.265 -1.484 8.643 1.00 91.56 87 SER A CA 1
ATOM 708 C C . SER A 1 87 ? 15.369 -1.668 10.158 1.00 91.56 87 SER A C 1
ATOM 710 O O . SER A 1 87 ? 15.593 -2.792 10.613 1.00 91.56 87 SER A O 1
ATOM 712 N N . GLU A 1 88 ? 15.143 -0.613 10.939 1.00 93.69 88 GLU A N 1
ATOM 713 C CA . GLU A 1 88 ? 15.247 -0.650 12.400 1.00 93.69 88 GLU A CA 1
ATOM 714 C C . GLU A 1 88 ? 14.112 0.140 13.069 1.00 93.69 88 GLU A C 1
ATOM 716 O O . GLU A 1 88 ? 13.802 1.267 12.681 1.00 93.69 88 GLU A O 1
ATOM 721 N N . LEU A 1 89 ? 13.508 -0.446 14.107 1.00 94.69 89 LEU A N 1
ATOM 722 C CA . LEU A 1 89 ? 12.588 0.261 14.998 1.00 94.69 89 LEU A CA 1
ATOM 723 C C . LEU A 1 89 ? 13.382 1.008 16.071 1.00 94.69 89 LEU A C 1
ATOM 725 O O . LEU A 1 89 ? 14.265 0.438 16.707 1.00 94.69 89 LEU A O 1
ATOM 729 N N . LYS A 1 90 ? 13.041 2.277 16.286 1.00 97.00 90 LYS A N 1
ATOM 730 C CA . LYS A 1 90 ? 13.682 3.170 17.263 1.00 97.00 90 LYS A CA 1
ATOM 731 C C . LYS A 1 90 ? 12.869 3.360 18.534 1.00 97.00 90 LYS A C 1
ATOM 733 O O . LYS A 1 90 ? 13.378 3.905 19.510 1.00 97.00 90 LYS A O 1
ATOM 738 N N . SER A 1 91 ? 11.633 2.880 18.544 1.00 97.25 91 SER A N 1
ATOM 739 C CA . SER A 1 91 ? 10.790 2.858 19.729 1.00 97.25 91 SER A CA 1
ATOM 740 C C . SER A 1 91 ? 9.971 1.577 19.794 1.00 97.25 91 SER A C 1
ATOM 742 O O . SER A 1 91 ? 9.756 0.901 18.786 1.00 97.25 91 SER A O 1
ATOM 744 N N . ASP A 1 92 ? 9.431 1.300 20.977 1.00 97.19 92 ASP A N 1
ATOM 745 C CA . ASP A 1 92 ? 8.323 0.362 21.112 1.00 97.19 92 ASP A CA 1
ATOM 746 C C . ASP A 1 92 ? 7.074 0.887 20.392 1.00 97.19 92 ASP A C 1
ATOM 748 O O . ASP A 1 92 ? 6.913 2.096 20.173 1.00 97.19 92 ASP A O 1
ATOM 752 N N . PHE A 1 93 ? 6.170 -0.034 20.058 1.00 96.88 93 PHE A N 1
ATOM 753 C CA . PHE A 1 93 ? 4.868 0.309 19.503 1.00 96.88 93 PHE A CA 1
ATOM 754 C C . PHE A 1 93 ? 3.986 0.997 20.541 1.00 96.88 93 PHE A C 1
ATOM 756 O O . PHE A 1 93 ? 3.777 0.498 21.649 1.00 96.88 93 PHE A O 1
ATOM 763 N N . LYS A 1 94 ? 3.395 2.115 20.134 1.00 96.62 94 LYS A N 1
ATOM 764 C CA . LYS A 1 94 ? 2.409 2.875 20.895 1.00 96.62 94 LYS A CA 1
ATOM 765 C C . LYS A 1 94 ? 1.055 2.719 20.223 1.00 96.62 94 LYS A C 1
ATOM 767 O O . LYS A 1 94 ? 0.926 2.940 19.023 1.00 96.62 94 LYS A O 1
ATOM 772 N N . ALA A 1 95 ? 0.057 2.303 20.993 1.00 96.81 95 ALA A N 1
ATOM 773 C CA . ALA A 1 95 ? -1.321 2.245 20.528 1.00 96.81 95 ALA A CA 1
ATOM 774 C C . ALA A 1 95 ? -1.968 3.632 20.635 1.00 96.81 95 ALA A C 1
ATOM 776 O O . ALA A 1 95 ? -1.693 4.363 21.586 1.00 96.81 95 ALA A O 1
ATOM 777 N N . LEU A 1 96 ? -2.854 3.968 19.698 1.00 94.69 96 LEU A N 1
ATOM 778 C CA . LEU A 1 96 ? -3.628 5.209 19.741 1.00 94.69 96 LEU A CA 1
ATOM 779 C C . LEU A 1 96 ? -4.584 5.234 20.939 1.00 94.69 96 LEU A C 1
ATOM 781 O O . LEU A 1 96 ? -4.728 6.267 21.585 1.00 94.69 96 LEU A O 1
ATOM 785 N N . PHE A 1 97 ? -5.206 4.093 21.232 1.00 96.19 97 PHE A N 1
ATOM 786 C CA . PHE A 1 97 ? -6.020 3.882 22.425 1.00 96.19 97 PHE A CA 1
ATOM 787 C C . PHE A 1 97 ? -5.333 2.890 23.356 1.00 96.19 97 PHE A C 1
ATOM 789 O O . PHE A 1 97 ? -4.826 1.852 22.912 1.00 96.19 97 PHE A O 1
ATOM 796 N N . SER A 1 98 ? -5.362 3.168 24.655 1.00 97.31 98 SER A N 1
ATOM 797 C CA . SER A 1 98 ? -4.964 2.207 25.675 1.00 97.31 98 SER A CA 1
ATOM 798 C C . SER A 1 98 ? -5.877 0.977 25.663 1.00 97.31 98 SER A C 1
ATOM 800 O O . SER A 1 98 ? -6.965 0.956 25.080 1.00 97.31 98 SER A O 1
ATOM 802 N N . LYS A 1 99 ? -5.434 -0.085 26.338 1.00 97.19 99 LYS A N 1
ATOM 803 C CA . LYS A 1 99 ? -6.211 -1.322 26.450 1.00 97.19 99 LYS A CA 1
ATOM 804 C C . LYS A 1 99 ? -7.581 -1.086 27.088 1.00 97.19 99 LYS A C 1
ATOM 806 O O . LYS A 1 99 ? -8.548 -1.699 26.647 1.00 97.19 99 LYS A O 1
ATOM 811 N N . ASP A 1 100 ? -7.657 -0.247 28.116 1.00 98.06 100 ASP A N 1
ATOM 812 C CA . ASP A 1 100 ? -8.907 -0.012 28.836 1.00 98.06 100 ASP A CA 1
ATOM 813 C C . ASP A 1 100 ? -9.861 0.872 28.023 1.00 98.06 100 ASP A C 1
ATOM 815 O O . ASP A 1 100 ? -11.016 0.490 27.854 1.00 98.06 100 ASP A O 1
ATOM 819 N N . GLU A 1 101 ? -9.364 1.930 27.371 1.00 97.94 101 GLU A N 1
ATOM 820 C CA . GLU A 1 101 ? -10.164 2.736 26.430 1.00 97.94 101 GLU A CA 1
ATOM 821 C C . GLU A 1 101 ? -10.722 1.878 25.285 1.00 97.94 101 GLU A C 1
ATOM 823 O O . GLU A 1 101 ? -11.912 1.922 24.975 1.00 97.94 101 GLU A O 1
ATOM 828 N N . TYR A 1 102 ? -9.889 1.023 24.683 1.00 97.88 102 TYR A N 1
ATOM 829 C CA . TYR A 1 102 ? -10.346 0.148 23.605 1.00 97.88 102 TYR A CA 1
ATOM 830 C C . TYR A 1 102 ? -11.397 -0.865 24.086 1.00 97.88 102 TYR A C 1
ATOM 832 O O . TYR A 1 102 ? -12.329 -1.201 23.354 1.00 97.88 102 TYR A O 1
ATOM 840 N N . ARG A 1 103 ? -11.293 -1.347 25.333 1.00 98.06 103 ARG A N 1
ATOM 841 C CA . ARG A 1 103 ? -12.313 -2.222 25.934 1.00 98.06 103 ARG A CA 1
ATOM 842 C C . ARG A 1 103 ? -13.635 -1.492 26.130 1.00 98.06 103 ARG A C 1
ATOM 844 O O . ARG A 1 103 ? -14.673 -2.080 25.845 1.00 98.06 103 ARG A O 1
ATOM 851 N N . GLU A 1 104 ? -13.614 -0.236 26.557 1.00 98.44 104 GLU A N 1
ATOM 852 C CA . GLU A 1 104 ? -14.828 0.581 26.681 1.00 98.44 104 GLU A CA 1
ATOM 853 C C . GLU A 1 104 ? -15.510 0.802 25.323 1.00 98.44 104 GLU A C 1
ATOM 855 O O . GLU A 1 104 ? -16.735 0.679 25.213 1.00 98.44 104 GLU A O 1
ATOM 860 N N . MET A 1 105 ? -14.730 1.029 24.260 1.00 97.94 105 MET A N 1
ATOM 861 C CA . MET A 1 105 ? -15.258 1.101 22.891 1.00 97.94 105 MET A CA 1
ATOM 862 C C . MET A 1 105 ? -15.935 -0.214 22.477 1.00 97.94 105 MET A C 1
ATOM 864 O O . MET A 1 105 ? -17.024 -0.203 21.899 1.00 97.94 105 MET A O 1
ATOM 868 N N . VAL A 1 106 ? -15.329 -1.358 22.810 1.00 98.38 106 VAL A N 1
ATOM 869 C CA . VAL A 1 106 ? -15.902 -2.687 22.541 1.00 98.38 106 VAL A CA 1
ATOM 870 C C . VAL A 1 106 ? -17.196 -2.918 23.329 1.00 98.38 106 VAL A C 1
ATOM 872 O O . VAL A 1 106 ? -18.161 -3.432 22.765 1.00 98.38 106 VAL A O 1
ATOM 875 N N . GLU A 1 107 ? -17.259 -2.539 24.607 1.00 98.50 107 GLU A N 1
ATOM 876 C CA . GLU A 1 107 ? -18.493 -2.661 25.399 1.00 98.50 107 GLU A CA 1
ATOM 877 C C . GLU A 1 107 ? -19.609 -1.751 24.864 1.00 98.50 107 GLU A C 1
ATOM 879 O O . GLU A 1 107 ? -20.767 -2.168 24.788 1.00 98.50 107 GLU A O 1
ATOM 884 N N . THR A 1 108 ? -19.261 -0.554 24.385 1.00 98.25 108 THR A N 1
ATOM 885 C CA . THR A 1 108 ? -20.205 0.347 23.705 1.00 98.25 108 THR A CA 1
ATOM 886 C C . THR A 1 108 ? -20.760 -0.289 22.429 1.00 98.25 108 THR A C 1
ATOM 888 O O . THR A 1 108 ? -21.974 -0.330 22.231 1.00 98.25 108 THR A O 1
ATOM 891 N N . ALA A 1 109 ? -19.896 -0.869 21.592 1.00 98.06 109 ALA A N 1
ATOM 892 C CA . ALA A 1 109 ? -20.315 -1.594 20.394 1.00 98.06 109 ALA A CA 1
ATOM 893 C C . ALA A 1 109 ? -21.261 -2.764 20.718 1.00 98.06 109 ALA A C 1
ATOM 895 O O . ALA A 1 109 ? -22.295 -2.926 20.071 1.00 98.06 109 ALA A O 1
ATOM 896 N N . LYS A 1 110 ? -20.953 -3.559 21.752 1.00 98.44 110 LYS A N 1
ATOM 897 C CA . LYS A 1 110 ? -21.818 -4.665 22.199 1.00 98.44 110 LYS A CA 1
ATOM 898 C C . LYS A 1 110 ? -23.187 -4.186 22.664 1.00 98.44 110 LYS A C 1
ATOM 900 O O . LYS A 1 110 ? -24.180 -4.869 22.417 1.00 98.44 110 LYS A O 1
ATOM 905 N N . LYS A 1 111 ? -23.250 -3.034 23.337 1.00 98.56 111 LYS A N 1
ATOM 906 C CA . LYS A 1 111 ? -24.516 -2.429 23.753 1.00 98.56 111 LYS A CA 1
ATOM 907 C C . LYS A 1 111 ? -25.390 -2.107 22.536 1.00 98.56 111 LYS A C 1
ATOM 909 O O . LYS A 1 111 ? -26.521 -2.578 22.500 1.00 98.56 111 LYS A O 1
ATOM 914 N N . HIS A 1 112 ? -24.841 -1.432 21.525 1.00 98.38 112 HIS A N 1
ATOM 915 C CA . HIS A 1 112 ? -25.554 -1.136 20.274 1.00 98.38 112 HIS A CA 1
ATOM 916 C C . HIS A 1 112 ? -26.036 -2.403 19.553 1.00 98.38 112 HIS A C 1
ATOM 918 O O . HIS A 1 112 ? -27.155 -2.448 19.047 1.00 98.38 112 HIS A O 1
ATOM 924 N N . ILE A 1 113 ? -25.234 -3.474 19.565 1.00 98.44 113 ILE A N 1
ATOM 925 C CA . ILE A 1 113 ? -25.648 -4.772 19.010 1.00 98.44 113 ILE A CA 1
ATOM 926 C C . ILE A 1 113 ? -26.841 -5.352 19.781 1.00 98.44 113 ILE A C 1
ATOM 928 O O . ILE A 1 113 ? -27.800 -5.835 19.184 1.00 98.44 113 ILE A O 1
ATOM 932 N N . LYS A 1 114 ? -26.805 -5.292 21.115 1.00 98.31 114 LYS A N 1
ATOM 933 C CA . LYS A 1 114 ? -27.881 -5.802 21.974 1.00 98.31 114 LYS A CA 1
ATOM 934 C C . LYS A 1 114 ? -29.174 -4.991 21.848 1.00 98.31 114 LYS A C 1
ATOM 936 O O . LYS A 1 114 ? -30.252 -5.568 21.954 1.00 98.31 114 LYS A O 1
ATOM 941 N N . GLU A 1 115 ? -29.065 -3.680 21.657 1.00 98.38 115 GLU A N 1
ATOM 942 C CA . GLU A 1 115 ? -30.204 -2.771 21.465 1.00 98.38 115 GLU A CA 1
ATOM 943 C C . GLU A 1 115 ? -30.823 -2.897 20.062 1.00 98.38 115 GLU A C 1
ATOM 945 O O . GLU A 1 115 ? -31.964 -2.488 19.860 1.00 98.38 115 GLU A O 1
ATOM 950 N N . GLY A 1 116 ? -30.126 -3.561 19.132 1.00 97.94 116 GLY A N 1
ATOM 951 C CA . GLY A 1 116 ? -30.604 -3.828 17.776 1.00 97.94 116 GLY A CA 1
ATOM 952 C C . GLY A 1 116 ? -30.235 -2.746 16.761 1.00 97.94 116 GLY A C 1
ATOM 953 O O . GLY A 1 116 ? -30.759 -2.774 15.650 1.00 97.94 116 GLY A O 1
ATOM 954 N N . ASP A 1 117 ? -29.331 -1.826 17.111 1.00 98.00 117 ASP A N 1
ATOM 955 C CA . ASP A 1 117 ? -28.898 -0.740 16.222 1.00 98.00 117 ASP A CA 1
ATOM 956 C C . ASP A 1 117 ? -28.058 -1.262 15.047 1.00 98.00 117 ASP A C 1
ATOM 958 O O . ASP A 1 117 ? -28.164 -0.778 13.921 1.00 98.00 117 ASP A O 1
ATOM 962 N N . ILE A 1 118 ? -27.199 -2.251 15.311 1.00 98.00 118 ILE A N 1
ATOM 963 C CA . ILE A 1 118 ? -26.281 -2.860 14.341 1.00 98.00 118 ILE A CA 1
ATOM 964 C C . ILE A 1 118 ? -26.121 -4.359 14.616 1.00 98.00 118 ILE A C 1
ATOM 966 O O . ILE A 1 118 ? -26.288 -4.815 15.740 1.00 98.00 118 ILE A O 1
ATOM 970 N N . PHE A 1 119 ? -25.718 -5.141 13.612 1.00 98.00 119 PHE A N 1
ATOM 971 C CA . PHE A 1 119 ? -25.368 -6.558 13.816 1.00 98.00 119 PHE A CA 1
ATOM 972 C C . PHE A 1 119 ? -23.901 -6.758 14.205 1.00 98.00 119 PHE A C 1
ATOM 974 O O . PHE A 1 119 ? -23.571 -7.655 14.978 1.00 98.00 119 PHE A O 1
ATOM 981 N N . GLN A 1 120 ? -23.012 -5.935 13.649 1.00 97.88 120 GLN A N 1
ATOM 982 C CA . GLN A 1 120 ? -21.572 -6.003 13.866 1.00 97.88 120 GLN A CA 1
ATOM 983 C C . GLN A 1 120 ? -20.940 -4.644 13.551 1.00 97.88 120 GLN A C 1
ATOM 985 O O . GLN A 1 120 ? -21.382 -3.945 12.641 1.00 97.88 120 GLN A O 1
ATOM 990 N N . VAL A 1 121 ? -19.859 -4.311 14.255 1.00 97.62 121 VAL A N 1
ATOM 991 C CA . VAL A 1 121 ? -18.935 -3.226 13.901 1.00 97.62 121 VAL A CA 1
ATOM 992 C C . VAL A 1 121 ? -17.499 -3.721 14.042 1.00 97.62 121 VAL A C 1
ATOM 994 O O . VAL A 1 121 ? -17.195 -4.515 14.933 1.00 97.62 121 VAL A O 1
ATOM 997 N N . VAL A 1 122 ? -16.618 -3.273 13.148 1.00 97.56 122 VAL A N 1
ATOM 998 C CA . VAL A 1 122 ? -15.189 -3.602 13.176 1.00 97.56 122 VAL A CA 1
ATOM 999 C C . VAL A 1 122 ? -14.431 -2.384 13.685 1.00 97.56 122 VAL A C 1
ATOM 1001 O O . VAL A 1 122 ? -14.213 -1.426 12.950 1.00 97.56 122 VAL A O 1
ATOM 1004 N N . LEU A 1 123 ? -14.062 -2.416 14.963 1.00 96.94 123 LEU A N 1
ATOM 1005 C CA . LEU A 1 123 ? -13.207 -1.398 15.567 1.00 96.94 123 LEU A CA 1
ATOM 1006 C C . LEU A 1 123 ? -11.741 -1.662 15.201 1.00 96.94 123 LEU A C 1
ATOM 1008 O O . LEU A 1 123 ? -11.333 -2.812 15.019 1.00 96.94 123 LEU A O 1
ATOM 1012 N N . SER A 1 124 ? -10.951 -0.596 15.113 1.00 95.75 124 SER A N 1
ATOM 1013 C CA . SER A 1 124 ? -9.512 -0.660 14.867 1.00 95.75 124 SER A CA 1
ATOM 1014 C C . SER A 1 124 ? -8.758 0.239 15.847 1.00 95.75 124 SER A C 1
ATOM 1016 O O . SER A 1 124 ? -9.297 1.220 16.360 1.00 95.75 124 SER A O 1
ATOM 1018 N N . ASN A 1 125 ? -7.505 -0.116 16.132 1.00 95.38 125 ASN A N 1
ATOM 1019 C CA . ASN A 1 125 ? -6.600 0.673 16.962 1.00 95.38 125 ASN A CA 1
ATOM 1020 C C . ASN A 1 125 ? -5.271 0.812 16.224 1.00 95.38 125 ASN A C 1
ATOM 1022 O O . ASN A 1 125 ? -4.638 -0.190 15.886 1.00 95.38 125 ASN A O 1
ATOM 1026 N N . ARG A 1 126 ? -4.880 2.051 15.930 1.00 93.81 126 ARG A N 1
ATOM 1027 C CA . ARG A 1 126 ? -3.636 2.341 15.219 1.00 93.81 126 ARG A CA 1
ATOM 1028 C C . ARG A 1 126 ? -2.454 2.100 16.152 1.00 93.81 126 ARG A C 1
ATOM 1030 O O . ARG A 1 126 ? -2.495 2.518 17.304 1.00 93.81 126 ARG A O 1
ATOM 1037 N N . PHE A 1 127 ? -1.405 1.474 15.634 1.00 95.62 127 PHE A N 1
ATOM 1038 C CA . PHE A 1 127 ? -0.116 1.368 16.310 1.00 95.62 127 PHE A CA 1
ATOM 1039 C C . PHE A 1 127 ? 0.928 2.159 15.532 1.00 95.62 127 PHE A C 1
ATOM 1041 O O . PHE A 1 127 ? 0.943 2.122 14.302 1.00 95.62 127 PHE A O 1
ATOM 1048 N N . GLU A 1 128 ? 1.797 2.852 16.252 1.00 95.31 128 GLU A N 1
ATOM 1049 C CA . GLU A 1 128 ? 2.882 3.653 15.692 1.00 95.31 128 GLU A CA 1
ATOM 1050 C C . GLU A 1 128 ? 4.186 3.385 16.447 1.00 95.31 128 GLU A C 1
ATOM 1052 O O . GLU A 1 128 ? 4.176 3.097 17.644 1.00 95.31 128 GLU A O 1
ATOM 1057 N N . ALA A 1 129 ? 5.305 3.440 15.735 1.00 96.06 129 ALA A N 1
ATOM 1058 C CA . ALA A 1 129 ? 6.644 3.326 16.293 1.00 96.06 129 ALA A CA 1
ATOM 1059 C C . ALA A 1 129 ? 7.601 4.171 15.452 1.00 96.06 129 ALA A C 1
ATOM 1061 O O . ALA A 1 129 ? 7.414 4.300 14.239 1.00 96.06 129 ALA A O 1
ATOM 1062 N N . ASP A 1 130 ? 8.632 4.711 16.092 1.00 96.81 130 ASP A N 1
ATOM 1063 C CA . ASP A 1 130 ? 9.698 5.417 15.396 1.00 96.81 130 ASP A CA 1
ATOM 1064 C C . ASP A 1 130 ? 10.484 4.410 14.544 1.00 96.81 130 ASP A C 1
ATOM 1066 O O . ASP A 1 130 ? 10.811 3.309 14.996 1.00 96.81 130 ASP A O 1
ATOM 1070 N N . PHE A 1 131 ? 10.778 4.773 13.297 1.00 95.56 131 PHE A N 1
ATOM 1071 C CA . PHE A 1 131 ? 11.387 3.885 12.309 1.00 95.56 131 PHE A CA 1
ATOM 1072 C C . PHE A 1 131 ? 12.536 4.582 11.580 1.00 95.56 131 PHE A C 1
ATOM 1074 O O . PHE A 1 131 ? 12.407 5.734 11.166 1.00 95.56 131 PHE A O 1
ATOM 1081 N N . GLU A 1 132 ? 13.636 3.860 11.367 1.00 96.25 132 GLU A N 1
ATOM 1082 C CA . GLU A 1 132 ? 14.761 4.300 10.542 1.00 96.25 132 GLU A CA 1
ATOM 1083 C C . GLU A 1 132 ? 15.171 3.202 9.547 1.00 96.25 132 GLU A C 1
ATOM 1085 O O . GLU A 1 132 ? 14.993 2.006 9.783 1.00 96.25 132 GLU A O 1
ATOM 1090 N N . GLY A 1 133 ? 15.745 3.610 8.415 1.00 93.75 133 GLY A N 1
ATOM 1091 C CA . GLY A 1 133 ? 16.282 2.698 7.410 1.00 93.75 133 GLY A CA 1
ATOM 1092 C C . GLY A 1 133 ? 15.346 2.476 6.224 1.00 93.75 133 GLY A C 1
ATOM 1093 O O . GLY A 1 133 ? 14.596 3.364 5.817 1.00 93.75 133 GLY A O 1
ATOM 1094 N N . SER A 1 134 ? 15.442 1.303 5.596 1.00 93.56 134 SER A N 1
ATOM 1095 C CA . SER A 1 134 ? 14.791 1.039 4.307 1.00 93.56 134 SER A CA 1
ATOM 1096 C C . SER A 1 134 ? 13.388 0.457 4.447 1.00 93.56 134 SER A C 1
ATOM 1098 O O . SER A 1 134 ? 13.218 -0.679 4.886 1.00 93.56 134 SER A O 1
ATOM 1100 N N . LEU A 1 135 ? 12.382 1.169 3.931 1.00 93.44 135 LEU A N 1
ATOM 1101 C CA . LEU A 1 135 ? 11.026 0.625 3.770 1.00 93.44 135 LEU A CA 1
ATOM 1102 C C . LEU A 1 135 ? 10.995 -0.605 2.848 1.00 93.44 135 LEU A C 1
ATOM 1104 O O . LEU A 1 135 ? 10.180 -1.508 3.033 1.00 93.44 135 LEU A O 1
ATOM 1108 N N . PHE A 1 136 ? 11.902 -0.670 1.867 1.00 92.94 136 PHE A N 1
ATOM 1109 C CA . PHE A 1 136 ? 12.014 -1.834 0.991 1.00 92.94 136 PHE A CA 1
ATOM 1110 C C . PHE A 1 136 ? 12.536 -3.062 1.742 1.00 92.94 136 PHE A C 1
ATOM 1112 O O . PHE A 1 136 ? 12.133 -4.183 1.436 1.00 92.94 136 PHE A O 1
ATOM 1119 N N . ASP A 1 137 ? 13.401 -2.873 2.740 1.00 92.81 137 ASP A N 1
ATOM 1120 C CA . ASP A 1 137 ? 13.859 -3.989 3.564 1.00 92.81 137 ASP A CA 1
ATOM 1121 C C . ASP A 1 137 ? 12.752 -4.494 4.492 1.00 92.81 137 ASP A C 1
ATOM 1123 O O . ASP A 1 137 ? 12.503 -5.698 4.528 1.00 92.81 137 ASP A O 1
ATOM 1127 N N . SER A 1 138 ? 11.980 -3.586 5.103 1.00 92.44 138 SER A N 1
ATOM 1128 C CA . SER A 1 138 ? 10.764 -3.942 5.848 1.00 92.44 138 SER A CA 1
ATOM 1129 C C . SER A 1 138 ? 9.797 -4.774 4.999 1.00 92.44 138 SER A C 1
ATOM 1131 O O . SER A 1 138 ? 9.284 -5.796 5.455 1.00 92.44 138 SER A O 1
ATOM 1133 N N . TYR A 1 139 ? 9.598 -4.394 3.731 1.00 93.31 139 TYR A N 1
ATOM 1134 C CA . TYR A 1 139 ? 8.805 -5.175 2.781 1.00 93.31 139 TYR A CA 1
ATOM 1135 C C . TYR A 1 139 ? 9.383 -6.580 2.541 1.00 93.31 139 TYR A C 1
ATOM 1137 O O . TYR A 1 139 ? 8.639 -7.561 2.541 1.00 93.31 139 TYR A O 1
ATOM 1145 N N . ARG A 1 140 ? 10.705 -6.715 2.364 1.00 91.75 140 ARG A N 1
ATOM 1146 C CA . ARG A 1 140 ? 11.365 -8.022 2.167 1.00 91.75 140 ARG A CA 1
ATOM 1147 C C . ARG A 1 140 ? 11.204 -8.932 3.381 1.00 91.75 140 ARG A C 1
ATOM 1149 O O . ARG A 1 140 ? 10.931 -10.124 3.209 1.00 91.75 140 ARG A O 1
ATOM 1156 N N . VAL A 1 141 ? 11.358 -8.378 4.584 1.00 91.88 141 VAL A N 1
ATOM 1157 C CA . VAL A 1 141 ? 11.135 -9.093 5.845 1.00 91.88 141 VAL A CA 1
ATOM 1158 C C . VAL A 1 141 ? 9.680 -9.558 5.925 1.00 91.88 141 VAL A C 1
ATOM 1160 O O . VAL A 1 141 ? 9.440 -10.754 6.094 1.00 91.88 141 VAL A O 1
ATOM 1163 N N . LEU A 1 142 ? 8.712 -8.663 5.695 1.00 93.25 142 LEU A N 1
ATOM 1164 C CA . LEU A 1 142 ? 7.284 -8.996 5.721 1.00 93.25 142 LEU A CA 1
ATOM 1165 C C . LEU A 1 142 ? 6.924 -10.087 4.706 1.00 93.25 142 LEU A C 1
ATOM 1167 O O . LEU A 1 142 ? 6.287 -11.070 5.068 1.00 93.25 142 LEU A O 1
ATOM 1171 N N . ARG A 1 143 ? 7.389 -9.961 3.461 1.00 93.19 143 ARG A N 1
ATOM 1172 C CA . ARG A 1 143 ? 7.160 -10.939 2.388 1.00 93.19 143 ARG A CA 1
ATOM 1173 C C . ARG A 1 143 ? 7.704 -12.328 2.712 1.00 93.19 143 ARG A C 1
ATOM 1175 O O . ARG A 1 143 ? 7.148 -13.325 2.259 1.00 93.19 143 ARG A O 1
ATOM 1182 N N . THR A 1 144 ? 8.803 -12.393 3.460 1.00 91.94 144 THR A N 1
ATOM 1183 C CA . THR A 1 144 ? 9.418 -13.662 3.867 1.00 91.94 144 THR A CA 1
ATOM 1184 C C . THR A 1 144 ? 8.665 -14.290 5.038 1.00 91.94 144 THR A C 1
ATOM 1186 O O . THR A 1 144 ? 8.451 -15.499 5.045 1.00 91.94 144 THR A O 1
ATOM 1189 N N . LEU A 1 145 ? 8.255 -13.479 6.018 1.00 94.50 145 LEU A N 1
ATOM 1190 C CA . LEU A 1 145 ? 7.592 -13.955 7.234 1.00 94.50 145 LEU A CA 1
ATOM 1191 C C . LEU A 1 145 ? 6.099 -14.246 7.041 1.00 94.50 145 LEU A C 1
ATOM 1193 O O . LEU A 1 145 ? 5.574 -15.163 7.666 1.00 94.50 145 LEU A O 1
ATOM 1197 N N . ASN 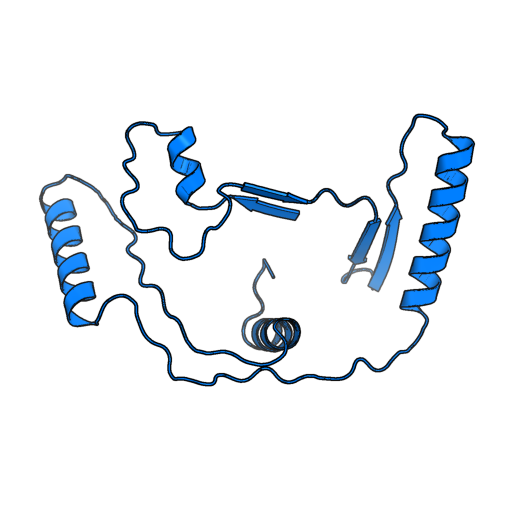A 1 146 ? 5.412 -13.471 6.204 1.00 94.62 146 ASN A N 1
ATOM 1198 C CA . ASN A 1 146 ? 3.972 -13.564 5.991 1.00 94.62 146 ASN A CA 1
ATOM 1199 C C . ASN A 1 146 ? 3.621 -13.396 4.501 1.00 94.62 146 ASN A C 1
ATOM 1201 O O . ASN A 1 146 ? 3.164 -12.328 4.086 1.00 94.62 146 ASN A O 1
ATOM 1205 N N . PRO A 1 147 ? 3.854 -14.427 3.671 1.00 90.00 147 PRO A N 1
ATOM 1206 C CA . PRO A 1 147 ? 3.510 -14.374 2.259 1.00 90.00 147 PRO A CA 1
ATOM 1207 C C . PRO A 1 147 ? 1.985 -14.322 2.083 1.00 90.00 147 PRO A C 1
ATOM 1209 O O . PRO A 1 147 ? 1.285 -15.318 2.269 1.00 90.00 147 PRO A O 1
ATOM 1212 N N . SER A 1 148 ? 1.469 -13.155 1.701 1.00 91.31 148 SER A N 1
ATOM 1213 C CA . SER A 1 148 ? 0.051 -12.916 1.424 1.00 91.31 148 SER A CA 1
ATOM 1214 C C . SER A 1 148 ? -0.250 -12.916 -0.085 1.00 91.31 148 SER A C 1
ATOM 1216 O O . SER A 1 148 ? 0.649 -12.706 -0.904 1.00 91.31 148 SER A O 1
ATOM 1218 N N . PRO A 1 149 ? -1.524 -13.097 -0.490 1.00 89.31 149 PRO A N 1
ATOM 1219 C CA . PRO A 1 149 ? -1.935 -12.979 -1.895 1.00 89.31 149 PRO A CA 1
ATOM 1220 C C . PRO A 1 149 ? -1.701 -11.583 -2.499 1.00 89.31 149 PRO A C 1
ATOM 1222 O O . PRO A 1 149 ? -1.546 -11.461 -3.711 1.00 89.31 149 PRO A O 1
ATOM 1225 N N . TYR A 1 150 ? -1.672 -10.546 -1.654 1.00 90.25 150 TYR A N 1
ATOM 1226 C CA . TYR A 1 150 ? -1.419 -9.157 -2.031 1.00 90.25 150 TYR A CA 1
ATOM 1227 C C . TYR A 1 150 ? -0.220 -8.632 -1.242 1.00 90.25 150 TYR A C 1
ATOM 1229 O O . TYR A 1 150 ? -0.283 -8.571 -0.012 1.00 90.25 150 TYR A O 1
ATOM 1237 N N . MET A 1 151 ? 0.850 -8.286 -1.960 1.00 85.62 151 MET A N 1
ATOM 1238 C CA . MET A 1 151 ? 2.095 -7.706 -1.448 1.00 85.62 151 MET A CA 1
ATOM 1239 C C . MET A 1 151 ? 2.529 -6.543 -2.326 1.00 85.62 151 MET A C 1
ATOM 1241 O O . MET A 1 151 ? 2.463 -6.703 -3.565 1.00 85.62 151 MET A O 1
#

Foldseek 3Di:
DWDADPCLCCVVPVVDDDPDDDPPPDDNTDDDDDQWDWDQDPPVRDTDTGGHFDDPDCVVRVVVRVVVSVVVVVVVPDDDDDDDKAKDFPFDKDKPDDPVRVVVVVVVQVVCCVVPVDVDDDDDIDIDTHIDIDPVNVVVVCCVVPPDPPD